Protein AF-A0A8T5J5F8-F1 (afdb_monomer_lite)

Secondary structure (DSSP, 8-state):
-PPPPHHHHHHHHHHTTS-S---HHHHHHHTT---HHHHHHHHHHHHHTTS--------------HHHHHHHHH--

pLDDT: mean 92.16, std 8.47, range [52.44, 97.75]

Foldseek 3Di:
DDDQDPLLVLLLVLVVPDDPDDDLVRSCVSSVHPDSVSVVVSQVVCVVVVNHDDDDDDDDDDDDDPVRVCCVVPND

Structure (mmCIF, N/CA/C/O backbone):
data_AF-A0A8T5J5F8-F1
#
_entry.id   AF-A0A8T5J5F8-F1
#
loop_
_atom_site.group_PDB
_atom_site.id
_atom_site.type_symbol
_atom_site.label_atom_id
_atom_site.label_alt_id
_atom_site.label_comp_id
_atom_site.label_asym_id
_atom_site.label_entity_id
_atom_site.label_seq_id
_atom_site.pdbx_PDB_ins_code
_atom_site.Cartn_x
_atom_site.Cartn_y
_atom_site.Cartn_z
_atom_site.occupancy
_atom_site.B_iso_or_equiv
_atom_site.auth_seq_id
_atom_site.auth_comp_id
_atom_site.auth_asym_id
_atom_site.auth_atom_id
_atom_site.pdbx_PDB_model_num
ATOM 1 N N . MET A 1 1 ? -0.774 8.765 26.111 1.00 52.44 1 MET A N 1
ATOM 2 C CA . MET A 1 1 ? -0.949 7.796 25.009 1.00 52.44 1 MET A CA 1
ATOM 3 C C . MET A 1 1 ? -1.062 8.599 23.730 1.00 52.44 1 MET A C 1
ATOM 5 O O . MET A 1 1 ? -1.767 9.598 23.752 1.00 52.44 1 MET A O 1
ATOM 9 N N . ALA A 1 2 ? -0.307 8.255 22.686 1.00 64.06 2 ALA A N 1
ATOM 10 C CA . ALA A 1 2 ? -0.491 8.891 21.385 1.00 64.06 2 ALA A CA 1
ATOM 11 C C . ALA A 1 2 ? -1.875 8.489 20.858 1.00 64.06 2 ALA A C 1
ATOM 13 O O . ALA A 1 2 ? -2.187 7.302 20.787 1.00 64.06 2 ALA A O 1
ATOM 14 N N . GLU A 1 3 ? -2.722 9.479 20.595 1.00 87.69 3 GLU A N 1
ATOM 15 C CA . GLU A 1 3 ? -4.057 9.258 20.046 1.00 87.69 3 GLU A CA 1
ATOM 16 C C . GLU A 1 3 ? -3.948 8.912 18.563 1.00 87.69 3 GLU A C 1
ATOM 18 O O . GLU A 1 3 ? -3.286 9.624 17.809 1.00 87.69 3 GLU A O 1
ATOM 23 N N . LEU A 1 4 ? -4.622 7.837 18.149 1.00 95.31 4 LEU A N 1
ATOM 24 C CA . LEU A 1 4 ? -4.723 7.478 16.738 1.00 95.31 4 LEU A CA 1
ATOM 25 C C . LEU A 1 4 ? -5.526 8.542 15.986 1.00 95.31 4 LEU A C 1
ATOM 27 O O . LEU A 1 4 ? -6.627 8.934 16.394 1.00 95.31 4 LEU A O 1
ATOM 31 N N . THR A 1 5 ? -5.018 8.945 14.833 1.00 96.62 5 THR A N 1
ATOM 32 C CA . THR A 1 5 ? -5.765 9.724 13.851 1.00 96.62 5 THR A CA 1
ATOM 33 C C . THR A 1 5 ? -6.947 8.915 13.306 1.00 96.62 5 THR A C 1
ATOM 35 O O . THR A 1 5 ? -7.039 7.691 13.448 1.00 96.62 5 THR A O 1
ATOM 38 N N . ASN A 1 6 ? -7.898 9.596 12.663 1.00 96.62 6 ASN A N 1
ATOM 39 C CA . ASN A 1 6 ? -9.045 8.914 12.062 1.00 96.62 6 ASN A CA 1
ATOM 40 C C . ASN A 1 6 ? -8.633 7.895 10.979 1.00 96.62 6 ASN A C 1
ATOM 42 O O . ASN A 1 6 ? -9.169 6.784 11.020 1.00 96.62 6 ASN A O 1
ATOM 46 N N . PRO A 1 7 ? -7.686 8.201 10.066 1.00 97.44 7 PRO A N 1
ATOM 47 C CA . PRO A 1 7 ? -7.190 7.220 9.104 1.00 97.44 7 PRO A CA 1
ATOM 48 C C . PRO A 1 7 ? -6.547 5.992 9.754 1.00 97.44 7 PRO A C 1
ATOM 50 O O . PRO A 1 7 ? -6.931 4.871 9.432 1.00 97.44 7 PRO A O 1
ATOM 53 N N . GLU A 1 8 ? -5.659 6.180 10.733 1.00 97.75 8 GLU A N 1
ATOM 54 C CA . GLU A 1 8 ? -5.019 5.074 11.463 1.00 97.75 8 GLU A CA 1
ATOM 55 C C . GLU A 1 8 ? -6.054 4.187 12.166 1.00 97.75 8 GLU A C 1
ATOM 57 O O . GLU A 1 8 ? -6.007 2.962 12.072 1.00 97.75 8 GLU A O 1
ATOM 62 N N . ARG A 1 9 ? -7.053 4.794 12.822 1.00 97.19 9 ARG A N 1
ATOM 63 C CA . ARG A 1 9 ? -8.129 4.046 13.483 1.00 97.19 9 ARG A CA 1
ATOM 64 C C . ARG A 1 9 ? -8.991 3.271 12.481 1.00 97.19 9 ARG A C 1
ATOM 66 O O . ARG A 1 9 ? -9.409 2.158 12.795 1.00 97.19 9 ARG A O 1
ATOM 73 N N . ARG A 1 10 ? -9.288 3.845 11.306 1.00 96.88 10 ARG A N 1
ATOM 74 C CA . ARG A 1 10 ? -10.070 3.181 10.244 1.00 96.88 10 ARG A CA 1
ATOM 75 C C . ARG A 1 10 ? -9.299 1.994 9.665 1.00 96.88 10 ARG A C 1
ATOM 77 O O . ARG A 1 10 ? -9.859 0.903 9.627 1.00 96.88 10 ARG A O 1
ATOM 84 N N . MET A 1 11 ? -8.026 2.192 9.314 1.00 96.19 11 MET A N 1
ATOM 85 C CA . MET A 1 11 ? -7.146 1.138 8.800 1.00 96.19 11 MET A CA 1
ATOM 86 C C . MET A 1 11 ? -6.998 -0.006 9.797 1.00 96.19 11 MET A C 1
ATOM 88 O O . MET A 1 11 ? -7.275 -1.154 9.460 1.00 96.19 11 MET A O 1
ATOM 92 N N . LEU A 1 12 ? -6.650 0.300 11.049 1.00 95.44 12 LEU A N 1
ATOM 93 C CA . LEU A 1 12 ? -6.444 -0.730 12.064 1.00 95.44 12 LEU A CA 1
ATOM 94 C C . LEU A 1 12 ? -7.720 -1.544 12.324 1.00 95.44 12 LEU A C 1
ATOM 96 O O . LEU A 1 12 ? -7.653 -2.754 12.505 1.00 95.44 12 LEU A O 1
ATOM 100 N N . ARG A 1 13 ? -8.897 -0.902 12.297 1.00 95.06 13 ARG A N 1
ATOM 101 C CA . ARG A 1 13 ? -10.189 -1.600 12.399 1.00 95.06 13 ARG A CA 1
ATOM 102 C C . ARG A 1 13 ? -10.476 -2.492 11.192 1.00 95.06 13 ARG A C 1
ATOM 104 O O . ARG A 1 13 ? -11.020 -3.574 11.382 1.00 95.06 13 ARG A O 1
ATOM 111 N N . ALA A 1 14 ? -10.146 -2.054 9.977 1.00 94.38 14 ALA A N 1
ATOM 112 C CA . ALA A 1 14 ? -10.323 -2.869 8.776 1.00 94.38 14 ALA A CA 1
ATOM 113 C C . ALA A 1 14 ? -9.450 -4.135 8.838 1.00 94.38 14 ALA A C 1
ATOM 115 O O . ALA A 1 14 ? -9.949 -5.241 8.626 1.00 94.38 14 ALA A O 1
ATOM 116 N N . MET A 1 15 ? -8.189 -3.978 9.252 1.00 93.19 15 MET A N 1
ATOM 117 C CA . MET A 1 15 ? -7.218 -5.070 9.369 1.00 93.19 15 MET A CA 1
ATOM 118 C C . MET A 1 15 ? -7.552 -6.093 10.466 1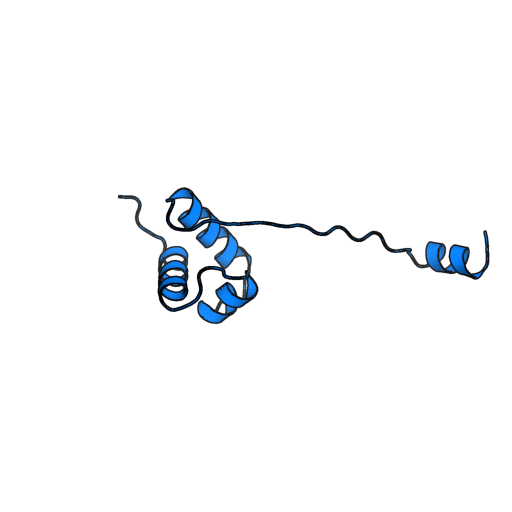.00 93.19 15 MET A C 1
ATOM 120 O O . MET A 1 15 ? -7.096 -7.225 10.396 1.00 93.19 15 MET A O 1
ATOM 124 N N . GLN A 1 16 ? -8.366 -5.747 11.470 1.00 90.12 16 GLN A N 1
ATOM 125 C CA . GLN A 1 16 ? -8.757 -6.689 12.533 1.00 90.12 16 GLN A CA 1
ATOM 126 C C . GLN A 1 16 ? -9.671 -7.827 12.054 1.00 90.12 16 GLN A C 1
ATOM 128 O O . GLN A 1 16 ? -9.775 -8.845 12.736 1.00 90.12 16 GLN A O 1
ATOM 133 N N . ASN A 1 17 ? -10.355 -7.658 10.919 1.00 75.00 17 ASN A N 1
ATOM 134 C CA . ASN A 1 17 ? -11.420 -8.566 10.489 1.00 75.00 17 ASN A CA 1
ATOM 135 C C . ASN A 1 17 ? -10.986 -9.604 9.440 1.00 75.00 17 ASN A C 1
ATOM 137 O O . ASN A 1 17 ? -11.784 -10.483 9.114 1.00 75.00 17 ASN A O 1
ATOM 141 N N . GLN A 1 18 ? -9.768 -9.522 8.892 1.00 66.06 18 GLN A N 1
ATOM 142 C CA . GLN A 1 18 ? -9.266 -10.418 7.838 1.00 66.06 18 GLN A CA 1
ATOM 143 C C . GLN A 1 18 ? -7.734 -10.545 7.879 1.00 66.06 18 GLN A C 1
ATOM 145 O O . GLN A 1 18 ? -7.092 -9.686 8.463 1.00 66.06 18 GLN A O 1
ATOM 150 N N . GLN A 1 19 ? -7.226 -11.619 7.248 1.00 68.81 19 GLN A N 1
ATOM 151 C CA . GLN A 1 19 ? -5.843 -11.980 6.851 1.00 68.81 19 GLN A CA 1
ATOM 152 C C . GLN A 1 19 ? -4.629 -11.331 7.556 1.00 68.81 19 GLN A C 1
ATOM 154 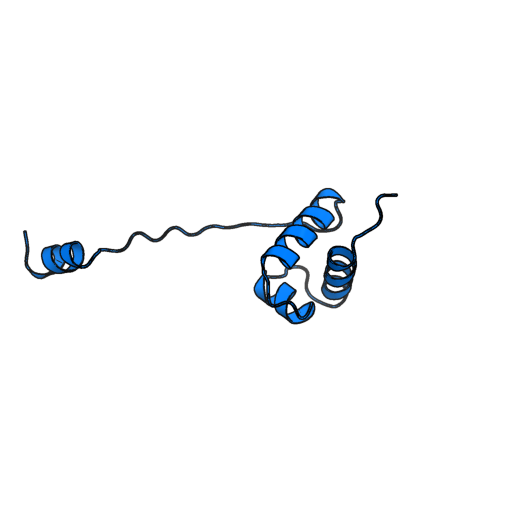O O . GLN A 1 19 ? -4.573 -10.144 7.844 1.00 68.81 19 GLN A O 1
ATOM 159 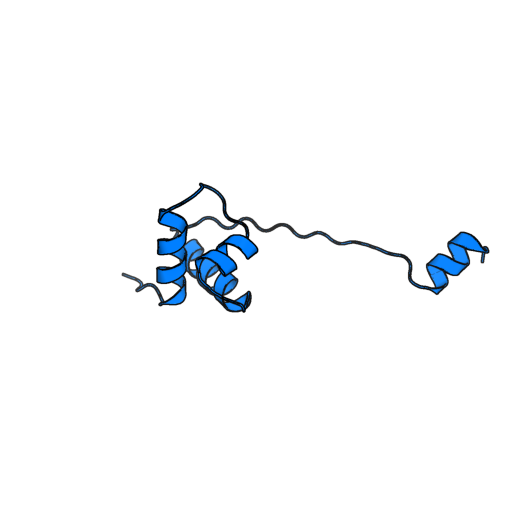N N . GLU A 1 20 ? -3.559 -12.117 7.717 1.00 78.62 20 GLU A N 1
ATOM 160 C CA . GLU A 1 20 ? -2.294 -11.641 8.303 1.00 78.62 20 GLU A CA 1
ATOM 161 C C . GLU A 1 20 ? -1.556 -10.602 7.440 1.00 78.62 20 GLU A C 1
ATOM 163 O O . GLU A 1 20 ? -0.822 -9.780 7.986 1.00 78.62 20 GLU A O 1
ATOM 168 N N . ASN A 1 21 ? -1.754 -10.612 6.115 1.00 89.38 21 ASN A N 1
ATOM 169 C CA . ASN A 1 21 ? -1.068 -9.730 5.170 1.00 89.38 21 ASN A CA 1
ATOM 170 C C . ASN A 1 21 ? -2.074 -8.991 4.290 1.00 89.38 21 ASN A C 1
ATOM 172 O O . ASN A 1 21 ? -3.061 -9.577 3.860 1.00 89.38 21 ASN A O 1
ATOM 176 N N . TRP A 1 22 ? -1.783 -7.722 4.012 1.00 93.00 22 TRP A N 1
ATOM 177 C CA . TRP A 1 22 ? -2.623 -6.840 3.213 1.00 93.00 22 TRP A CA 1
ATOM 178 C C . TRP A 1 22 ? -1.769 -6.108 2.181 1.00 93.00 22 TRP A C 1
ATOM 180 O O . TRP A 1 22 ? -0.741 -5.518 2.522 1.00 93.00 22 TRP A O 1
ATOM 190 N N . SER A 1 23 ? -2.203 -6.121 0.927 1.00 94.12 23 SER A N 1
ATOM 191 C CA . SER A 1 23 ? -1.682 -5.241 -0.117 1.00 94.12 23 SER A CA 1
ATOM 192 C C . SER A 1 23 ? -2.229 -3.817 0.037 1.00 94.12 23 SER A C 1
ATOM 194 O O . SER A 1 23 ? -3.255 -3.583 0.682 1.00 94.12 23 SER A O 1
ATOM 196 N N . LEU A 1 24 ? -1.554 -2.844 -0.584 1.00 94.44 24 LEU A N 1
ATOM 197 C CA . LEU A 1 24 ? -2.000 -1.447 -0.582 1.00 94.44 24 LEU A CA 1
ATOM 198 C C . LEU A 1 24 ? -3.414 -1.297 -1.170 1.00 94.44 24 LEU A C 1
ATOM 200 O O . LEU A 1 24 ? -4.232 -0.568 -0.612 1.00 94.44 24 LEU A O 1
ATOM 204 N N . ASP A 1 25 ? -3.718 -2.020 -2.248 1.00 95.44 25 ASP A N 1
ATOM 205 C CA . ASP A 1 25 ? -5.022 -1.954 -2.916 1.00 95.44 25 ASP A CA 1
ATOM 206 C C . ASP A 1 25 ? -6.145 -2.545 -2.052 1.00 95.44 25 ASP A C 1
ATOM 208 O O . ASP A 1 25 ? -7.238 -1.981 -1.983 1.00 95.44 25 ASP A O 1
ATOM 212 N N . GLU A 1 26 ? -5.881 -3.634 -1.322 1.00 95.31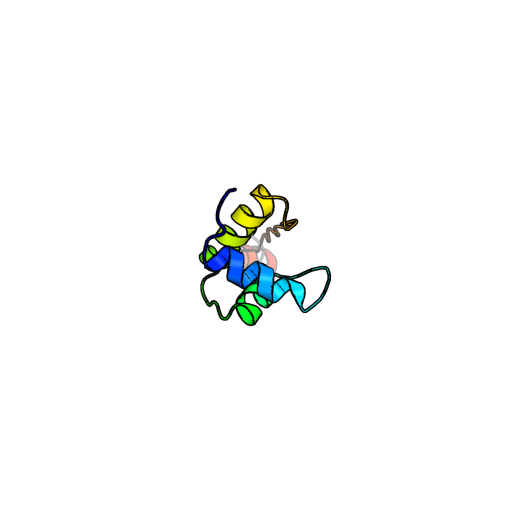 26 GLU A N 1
ATOM 213 C CA . GLU A 1 26 ? -6.846 -4.206 -0.373 1.00 95.31 26 GLU A CA 1
ATOM 214 C C . GLU A 1 26 ? -7.137 -3.247 0.783 1.00 95.31 26 GLU A C 1
ATOM 216 O O . GLU A 1 26 ? -8.290 -3.104 1.193 1.00 95.31 26 GLU A O 1
ATOM 221 N N . ILE A 1 27 ? -6.113 -2.549 1.284 1.00 95.62 27 ILE A N 1
ATOM 222 C CA . ILE A 1 27 ? -6.278 -1.525 2.319 1.00 95.62 27 ILE A CA 1
ATOM 223 C C . ILE A 1 27 ? -7.129 -0.363 1.809 1.00 95.62 27 ILE A C 1
ATOM 225 O O . ILE A 1 27 ? -8.043 0.066 2.515 1.00 95.62 27 ILE A O 1
ATOM 229 N N . LEU A 1 28 ? -6.858 0.138 0.600 1.00 97.06 28 LEU A N 1
ATOM 230 C CA . LEU A 1 28 ? -7.656 1.197 -0.019 1.00 97.06 28 LEU A CA 1
ATOM 231 C C . LEU A 1 28 ? -9.116 0.780 -0.174 1.00 97.06 28 LEU A C 1
ATOM 233 O O . LEU A 1 28 ? -10.010 1.532 0.210 1.00 97.06 28 LEU A O 1
ATOM 237 N N . LEU A 1 29 ? -9.357 -0.438 -0.663 1.00 96.44 29 LEU A N 1
ATOM 238 C CA . LEU A 1 29 ? -10.700 -0.974 -0.845 1.00 96.44 29 LEU A CA 1
ATOM 239 C C . LEU A 1 29 ? -11.433 -1.139 0.493 1.00 96.44 29 LEU A C 1
ATOM 241 O O . LEU A 1 29 ? -12.553 -0.654 0.651 1.00 96.44 29 LEU A O 1
ATOM 245 N N . ALA A 1 30 ? -10.808 -1.784 1.481 1.00 95.38 30 ALA A N 1
ATOM 246 C CA . ALA A 1 30 ? -11.429 -2.036 2.783 1.00 95.38 30 ALA A CA 1
ATOM 247 C C . ALA A 1 30 ? -11.641 -0.756 3.601 1.00 95.38 30 ALA A C 1
ATOM 249 O O . ALA A 1 30 ? -12.571 -0.669 4.408 1.00 95.38 30 ALA A O 1
ATOM 250 N N . CYS A 1 31 ? -10.794 0.250 3.385 1.00 95.88 31 CYS A N 1
ATOM 251 C CA . CYS A 1 31 ? -10.931 1.561 3.998 1.00 95.88 31 CYS A CA 1
ATOM 252 C C . CYS A 1 31 ? -11.701 2.552 3.130 1.00 95.88 31 CYS A C 1
ATOM 254 O O . CYS A 1 31 ? -11.796 3.698 3.554 1.00 95.88 31 CYS A O 1
ATOM 256 N N . ASP A 1 32 ? -12.251 2.153 1.977 1.00 97.00 32 ASP A N 1
ATOM 257 C CA . ASP A 1 32 ? -12.985 3.027 1.051 1.00 97.00 32 ASP A CA 1
ATOM 258 C C . ASP A 1 32 ? -12.248 4.368 0.844 1.00 97.00 32 ASP A C 1
ATOM 260 O O . ASP A 1 32 ? -12.702 5.463 1.195 1.00 97.00 32 ASP A O 1
ATOM 264 N N . TRP A 1 33 ? -11.008 4.233 0.376 1.00 97.75 33 TRP A N 1
ATOM 265 C CA . TRP A 1 33 ? -10.093 5.318 0.052 1.00 97.75 33 TRP A CA 1
ATOM 266 C C . TRP A 1 33 ? -9.662 5.218 -1.406 1.00 97.75 33 TRP A C 1
ATOM 268 O O . TRP A 1 33 ? -9.370 4.139 -1.905 1.00 97.75 33 TRP A O 1
ATOM 278 N N . ASN A 1 34 ? -9.553 6.375 -2.059 1.00 96.88 34 ASN A N 1
ATOM 279 C CA . ASN A 1 34 ? -9.085 6.488 -3.445 1.00 96.88 34 ASN A CA 1
ATOM 280 C C . ASN A 1 34 ? -7.686 7.116 -3.553 1.00 96.88 34 ASN A C 1
ATOM 282 O O . ASN A 1 34 ? -7.137 7.206 -4.646 1.00 96.88 34 ASN A O 1
ATOM 286 N N . ASP A 1 35 ? -7.126 7.586 -2.435 1.00 97.12 35 ASP A N 1
ATOM 287 C CA . ASP A 1 35 ? -5.829 8.257 -2.380 1.00 97.12 35 ASP A CA 1
ATOM 288 C C . ASP A 1 35 ? -4.831 7.412 -1.580 1.00 97.12 35 ASP A C 1
ATOM 290 O O . ASP A 1 35 ? -4.968 7.224 -0.366 1.00 97.12 35 ASP A O 1
ATOM 294 N N . GLN A 1 36 ? -3.803 6.921 -2.274 1.00 95.94 36 GLN A N 1
ATOM 295 C CA . GLN A 1 36 ? -2.712 6.141 -1.691 1.00 95.94 36 GLN A CA 1
ATOM 296 C C . GLN A 1 36 ? -1.955 6.908 -0.603 1.00 95.94 36 GLN A C 1
ATOM 298 O O . GLN A 1 36 ? -1.493 6.286 0.353 1.00 95.94 36 GLN A O 1
ATOM 303 N N . ALA A 1 37 ? -1.878 8.241 -0.674 1.00 97.00 37 ALA A N 1
ATOM 304 C CA . ALA A 1 37 ? -1.186 9.035 0.336 1.00 97.00 37 ALA A CA 1
ATOM 305 C C . ALA A 1 37 ? -1.825 8.884 1.727 1.00 97.00 37 ALA A C 1
ATOM 307 O O . ALA A 1 37 ? -1.114 8.881 2.737 1.00 97.00 37 ALA A O 1
ATOM 308 N N . VAL A 1 38 ? -3.151 8.699 1.794 1.00 97.50 38 VAL A N 1
ATOM 309 C CA . VAL A 1 38 ? -3.879 8.467 3.053 1.00 97.50 38 VAL A CA 1
ATOM 310 C C . VAL A 1 38 ? -3.496 7.118 3.656 1.00 97.50 38 VAL A C 1
ATOM 312 O O . VAL A 1 38 ? -3.185 7.047 4.847 1.00 97.50 38 VAL A O 1
ATOM 315 N N . ALA A 1 39 ? -3.471 6.063 2.836 1.00 96.50 39 ALA A N 1
ATOM 316 C CA . ALA A 1 39 ? -3.097 4.722 3.272 1.00 96.50 39 ALA A CA 1
ATOM 317 C C . ALA A 1 39 ? -1.632 4.661 3.726 1.00 96.50 39 ALA A C 1
ATOM 319 O O . ALA A 1 39 ? -1.356 4.172 4.817 1.00 96.50 39 ALA A O 1
ATOM 320 N N . VAL A 1 40 ? -0.705 5.225 2.947 1.00 94.81 40 VAL A N 1
ATOM 321 C CA . VAL A 1 40 ? 0.731 5.242 3.270 1.00 94.81 40 VAL A CA 1
ATOM 322 C C . VAL A 1 40 ? 0.997 6.023 4.560 1.00 94.81 40 VAL A C 1
ATOM 324 O O . VAL A 1 40 ? 1.686 5.531 5.452 1.00 94.81 40 VAL A O 1
ATOM 327 N N . SER A 1 41 ? 0.391 7.205 4.716 1.00 95.81 41 SER A N 1
ATOM 328 C CA . SER A 1 41 ? 0.565 8.027 5.923 1.00 95.81 41 SER A CA 1
ATOM 329 C C . SER A 1 41 ? 0.039 7.326 7.180 1.00 95.81 41 SER A C 1
ATOM 331 O O . SER A 1 41 ? 0.717 7.307 8.207 1.00 95.81 41 SER A O 1
ATOM 333 N N . ALA A 1 42 ? -1.147 6.714 7.100 1.00 97.12 42 ALA A N 1
ATOM 334 C CA . ALA A 1 42 ? -1.724 5.951 8.205 1.00 97.12 42 ALA A CA 1
ATOM 335 C C . ALA A 1 42 ? -0.931 4.667 8.506 1.00 97.12 42 ALA A C 1
ATOM 337 O O . ALA A 1 42 ? -0.716 4.346 9.673 1.00 97.12 42 ALA A O 1
ATOM 338 N N . GLY A 1 43 ? -0.451 3.966 7.476 1.00 96.06 43 GLY A N 1
ATOM 339 C CA . GLY A 1 43 ? 0.398 2.783 7.612 1.00 96.06 43 GLY A CA 1
ATOM 340 C C . GLY A 1 43 ? 1.707 3.093 8.339 1.00 96.06 43 GLY A C 1
ATOM 341 O O . GLY A 1 43 ? 2.033 2.429 9.324 1.00 96.06 43 GLY A O 1
ATOM 342 N N . HIS A 1 44 ? 2.412 4.158 7.941 1.00 96.50 44 HIS A N 1
ATOM 343 C CA . HIS A 1 44 ? 3.611 4.618 8.648 1.00 96.50 44 HIS A CA 1
ATOM 344 C C . HIS A 1 44 ? 3.315 5.014 10.095 1.00 96.50 44 HIS A C 1
ATOM 346 O O . HIS A 1 44 ? 4.063 4.636 10.996 1.00 96.50 44 HIS A O 1
ATOM 352 N N . GLY A 1 45 ? 2.226 5.745 10.339 1.00 96.50 45 GLY A N 1
ATOM 353 C CA . GLY A 1 45 ? 1.820 6.137 11.686 1.00 96.50 45 GLY A CA 1
ATOM 354 C C . GLY A 1 45 ? 1.553 4.936 12.600 1.00 96.50 45 GLY A C 1
ATOM 355 O O . GLY A 1 45 ? 2.136 4.829 13.682 1.00 96.50 45 GLY A O 1
ATOM 356 N N . LEU A 1 46 ? 0.785 3.952 12.124 1.00 96.56 46 LEU A N 1
ATOM 357 C CA . LEU A 1 46 ? 0.546 2.694 12.838 1.00 96.56 46 LEU A CA 1
ATOM 358 C C . LEU A 1 46 ? 1.827 1.867 13.031 1.00 96.56 46 LEU A C 1
ATOM 360 O O . LEU A 1 46 ? 2.006 1.255 14.087 1.00 96.56 46 LEU A O 1
ATOM 364 N N . SER A 1 47 ? 2.723 1.852 12.041 1.00 96.00 47 SER A N 1
ATOM 365 C CA . SER A 1 47 ? 4.007 1.148 12.128 1.00 96.00 47 SER A CA 1
ATOM 366 C C . SER A 1 47 ? 4.926 1.792 13.166 1.00 96.00 47 SER A C 1
ATOM 368 O O . SER A 1 47 ? 5.559 1.082 13.945 1.00 96.00 47 SER A O 1
ATOM 370 N N . ASN A 1 48 ? 4.962 3.125 13.239 1.00 95.19 48 ASN A N 1
ATOM 371 C CA . ASN A 1 48 ? 5.717 3.868 14.252 1.00 95.19 48 ASN A CA 1
ATOM 372 C C . ASN A 1 48 ? 5.202 3.593 15.673 1.00 95.19 48 ASN A C 1
ATOM 374 O O . ASN A 1 48 ? 5.975 3.611 16.629 1.00 95.19 48 ASN A O 1
ATOM 378 N N . LEU A 1 49 ? 3.905 3.307 15.809 1.00 95.62 49 LEU A N 1
ATOM 379 C CA . LEU A 1 49 ? 3.283 2.882 17.065 1.00 95.62 49 LEU A CA 1
ATOM 380 C C . LEU A 1 49 ? 3.464 1.381 17.359 1.00 95.62 49 LEU A C 1
ATOM 382 O O . LEU A 1 49 ? 3.040 0.917 18.416 1.00 95.62 49 LEU A O 1
ATOM 386 N N . GLY A 1 50 ? 4.079 0.618 16.449 1.00 95.44 50 GLY A N 1
ATOM 387 C CA . GLY A 1 50 ? 4.305 -0.822 16.590 1.00 95.4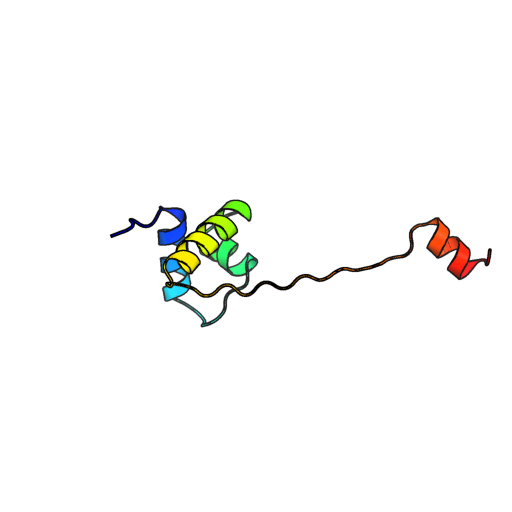4 50 GLY A CA 1
ATOM 388 C C . GLY A 1 50 ? 3.045 -1.681 16.438 1.00 95.44 50 GLY A C 1
ATOM 389 O O . GLY A 1 50 ? 3.047 -2.837 16.858 1.00 95.44 50 GLY A O 1
ATOM 390 N N . LEU A 1 51 ? 1.967 -1.130 15.869 1.00 94.44 51 LEU A N 1
ATOM 391 C CA . LEU A 1 51 ? 0.671 -1.808 15.737 1.00 94.44 51 LEU A CA 1
ATOM 392 C C . LEU A 1 51 ? 0.544 -2.618 14.445 1.00 94.44 51 LEU A C 1
ATOM 394 O O . LEU A 1 51 ? -0.228 -3.571 14.394 1.00 94.44 51 LEU A O 1
ATOM 398 N N . VAL A 1 52 ? 1.300 -2.248 13.412 1.00 93.50 52 VAL A N 1
ATOM 399 C CA . VAL A 1 52 ? 1.372 -2.963 12.132 1.00 93.50 52 VAL A CA 1
ATOM 400 C C . VAL A 1 52 ? 2.829 -3.087 11.699 1.00 93.50 52 VAL A C 1
ATOM 402 O O . VAL A 1 52 ? 3.690 -2.338 12.162 1.00 93.50 52 VAL A O 1
ATOM 405 N N . LYS A 1 53 ? 3.110 -4.026 10.796 1.00 93.38 53 LYS A N 1
ATOM 406 C CA . LYS A 1 53 ? 4.389 -4.104 10.085 1.00 93.38 53 LYS A CA 1
ATOM 407 C C . LYS A 1 53 ? 4.146 -3.776 8.622 1.00 93.38 53 LYS A C 1
ATOM 409 O O . LYS A 1 53 ? 3.240 -4.339 8.017 1.00 93.38 53 LYS A O 1
ATOM 414 N N . MET A 1 54 ? 4.971 -2.899 8.067 1.00 91.88 54 MET A N 1
ATOM 415 C CA . MET A 1 54 ? 4.959 -2.580 6.644 1.00 91.88 54 MET A CA 1
ATOM 416 C C . MET A 1 54 ? 6.122 -3.283 5.954 1.00 91.88 54 MET A C 1
ATOM 418 O O . MET A 1 54 ? 7.245 -3.275 6.456 1.00 91.88 54 MET A O 1
ATOM 422 N N . THR A 1 55 ? 5.838 -3.892 4.806 1.00 91.50 55 THR A N 1
ATOM 423 C CA . THR A 1 55 ? 6.860 -4.420 3.902 1.00 91.50 55 THR A CA 1
ATOM 424 C C . THR A 1 55 ? 6.709 -3.689 2.582 1.00 91.50 55 THR A C 1
ATOM 426 O O . THR A 1 55 ? 5.616 -3.655 2.024 1.00 91.50 55 THR A O 1
ATOM 429 N N . GLU A 1 56 ? 7.796 -3.102 2.097 1.00 89.81 56 GLU A N 1
ATOM 430 C CA . GLU A 1 56 ? 7.831 -2.407 0.815 1.00 89.81 56 GLU A CA 1
ATOM 431 C C . GLU A 1 56 ? 8.729 -3.169 -0.155 1.00 89.81 56 GLU A C 1
ATOM 433 O O . GLU A 1 56 ? 9.788 -3.683 0.214 1.00 89.81 56 GLU A O 1
ATOM 438 N N . SER A 1 57 ? 8.302 -3.223 -1.410 1.00 89.88 57 SER A N 1
ATOM 439 C CA . SER A 1 57 ? 9.083 -3.757 -2.519 1.00 89.88 57 SER A CA 1
ATOM 440 C C . SER A 1 57 ? 8.957 -2.814 -3.701 1.00 89.88 57 SER A C 1
ATOM 442 O O . SER A 1 57 ? 7.861 -2.333 -3.986 1.00 89.88 57 SER A O 1
ATOM 444 N N . SER A 1 58 ? 10.057 -2.584 -4.408 1.00 90.69 58 SER A N 1
ATOM 445 C CA . SER A 1 58 ? 10.080 -1.791 -5.631 1.00 90.69 58 SER A CA 1
ATOM 446 C C . SER A 1 58 ? 10.577 -2.639 -6.795 1.00 90.69 58 SER A C 1
ATOM 448 O O . SER A 1 58 ? 11.431 -3.513 -6.632 1.00 90.69 58 SER A O 1
ATOM 450 N N . ILE A 1 59 ? 10.012 -2.387 -7.973 1.00 92.75 59 ILE A N 1
ATOM 451 C CA . ILE A 1 59 ? 10.415 -3.002 -9.236 1.00 92.75 59 ILE A CA 1
ATOM 452 C C . ILE A 1 59 ? 10.804 -1.860 -10.170 1.00 92.75 59 ILE A C 1
ATOM 454 O O . ILE A 1 59 ? 10.076 -0.874 -10.284 1.00 92.75 59 ILE A O 1
ATOM 458 N N . THR 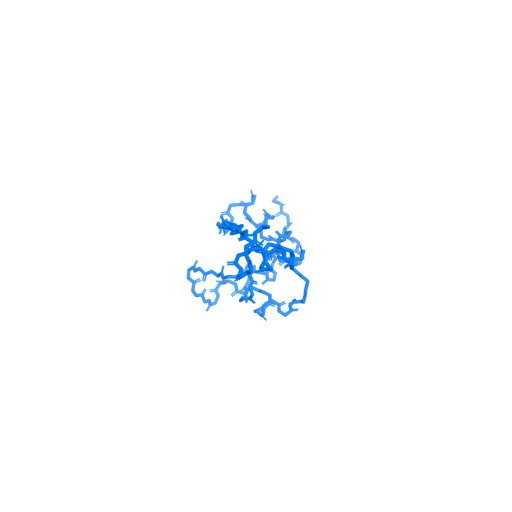A 1 60 ? 11.961 -1.993 -10.811 1.00 95.56 60 THR A N 1
ATOM 459 C CA . THR A 1 60 ? 12.446 -1.043 -11.812 1.00 95.56 60 THR A CA 1
ATOM 460 C C . THR A 1 60 ? 12.590 -1.779 -13.131 1.00 95.56 60 THR A C 1
ATOM 462 O O . THR A 1 60 ? 13.479 -2.619 -13.270 1.00 95.56 60 THR A O 1
ATOM 465 N N . ASP A 1 61 ? 11.749 -1.428 -14.097 1.00 94.25 61 ASP A N 1
ATOM 466 C CA . ASP A 1 61 ? 11.814 -1.970 -15.448 1.00 94.25 61 ASP A CA 1
ATOM 467 C C . ASP A 1 61 ? 12.587 -1.022 -16.368 1.00 94.25 61 ASP A C 1
ATOM 469 O O . ASP A 1 61 ? 12.380 0.194 -16.364 1.00 94.25 61 ASP A O 1
ATOM 473 N N . VAL A 1 62 ? 13.487 -1.584 -17.176 1.00 94.12 62 VAL A N 1
ATOM 474 C CA . VAL A 1 62 ? 14.206 -0.858 -18.228 1.00 94.12 62 VAL A CA 1
ATOM 475 C C . VAL A 1 62 ? 13.691 -1.359 -19.568 1.00 94.12 62 VAL A C 1
ATOM 477 O O . VAL A 1 62 ? 13.909 -2.514 -19.929 1.00 94.12 62 VAL A O 1
ATOM 480 N N . ILE A 1 63 ? 13.003 -0.484 -20.295 1.00 94.00 63 ILE A N 1
ATOM 481 C CA . ILE A 1 63 ? 12.435 -0.774 -21.614 1.00 94.00 63 ILE A CA 1
ATOM 482 C C . ILE A 1 63 ? 13.145 0.040 -22.693 1.00 94.00 63 ILE A C 1
ATOM 484 O O . ILE A 1 63 ? 13.692 1.114 -22.427 1.00 94.00 63 ILE A O 1
ATOM 488 N N . LEU A 1 64 ? 13.145 -0.479 -23.920 1.00 95.44 64 LEU A N 1
ATOM 489 C CA . LEU A 1 64 ? 13.633 0.270 -25.071 1.00 95.44 64 LEU A CA 1
ATOM 490 C C . LEU A 1 64 ? 12.677 1.434 -25.357 1.00 95.44 64 LEU A C 1
ATOM 492 O O . LEU A 1 64 ? 11.461 1.275 -25.329 1.00 95.44 64 LEU A O 1
ATOM 496 N N . GLY A 1 65 ? 13.237 2.612 -25.632 1.00 93.12 65 GLY A N 1
ATOM 497 C CA . GLY A 1 65 ? 12.485 3.676 -26.295 1.00 93.12 65 GLY A CA 1
ATOM 498 C C . GLY A 1 65 ? 12.318 3.368 -27.784 1.00 93.12 65 GLY A C 1
ATOM 499 O O . GLY A 1 65 ? 12.957 2.451 -28.297 1.00 93.12 65 GLY A O 1
ATOM 500 N N . SER A 1 66 ? 11.540 4.181 -28.497 1.00 95.38 66 SER A N 1
ATOM 501 C CA . SER A 1 66 ? 11.263 3.992 -29.932 1.00 95.38 66 SER A CA 1
ATOM 502 C C . SER A 1 66 ? 12.522 3.759 -30.778 1.00 95.38 66 SER A C 1
ATOM 504 O O . SER A 1 66 ? 12.576 2.821 -31.565 1.00 95.38 66 SER A O 1
ATOM 506 N N . GLU A 1 67 ? 13.580 4.551 -30.574 1.00 93.56 67 GLU A N 1
ATOM 507 C CA . GLU A 1 67 ? 14.844 4.375 -31.307 1.00 93.56 67 GLU A CA 1
ATOM 508 C C . GLU A 1 67 ? 15.614 3.119 -30.883 1.00 93.56 67 GLU A C 1
ATOM 510 O O . GLU A 1 67 ? 16.321 2.523 -31.689 1.00 93.56 67 GLU A O 1
ATOM 515 N N . GLY A 1 68 ? 15.453 2.681 -29.634 1.00 94.69 68 GLY A N 1
ATOM 516 C CA . GLY A 1 68 ? 16.003 1.412 -29.165 1.00 94.69 68 GLY A CA 1
ATOM 517 C C . GLY A 1 68 ? 15.310 0.217 -29.820 1.00 94.69 68 GLY A C 1
ATOM 518 O O . GLY A 1 68 ? 15.980 -0.734 -30.211 1.00 94.69 68 GLY A O 1
ATOM 519 N N . GLU A 1 69 ? 13.988 0.280 -29.992 1.00 96.62 69 GLU A N 1
ATOM 520 C CA . GLU A 1 69 ? 13.210 -0.735 -30.715 1.00 96.62 69 GLU A CA 1
ATOM 521 C C . GLU A 1 69 ? 13.571 -0.765 -32.210 1.00 96.62 69 GLU A C 1
ATOM 523 O O . GLU A 1 69 ? 13.781 -1.839 -32.785 1.00 96.62 69 GLU A O 1
ATOM 528 N N . ASN A 1 70 ? 13.720 0.410 -32.834 1.00 94.06 70 ASN A N 1
ATOM 529 C CA . ASN A 1 70 ? 14.170 0.540 -34.222 1.00 94.06 70 ASN A CA 1
ATOM 530 C C . ASN A 1 70 ? 15.580 -0.032 -34.410 1.00 94.06 70 ASN A C 1
ATOM 532 O O . ASN A 1 70 ? 15.793 -0.839 -35.309 1.00 94.06 70 ASN A O 1
ATOM 536 N N . ALA A 1 71 ? 16.528 0.314 -33.537 1.00 94.06 71 ALA A N 1
ATOM 537 C CA . ALA A 1 71 ? 17.889 -0.213 -33.602 1.00 94.06 71 ALA A CA 1
ATOM 538 C C . ALA A 1 71 ? 17.937 -1.731 -33.358 1.00 94.06 71 ALA A C 1
ATOM 540 O O . ALA A 1 71 ? 18.696 -2.444 -34.014 1.00 94.06 71 ALA A O 1
ATOM 541 N N . ALA A 1 72 ? 17.107 -2.250 -32.446 1.00 94.62 72 ALA A N 1
ATOM 542 C CA . ALA A 1 72 ? 17.026 -3.683 -32.172 1.00 94.62 72 ALA A CA 1
ATOM 543 C C . ALA A 1 72 ? 16.461 -4.488 -33.357 1.00 94.62 72 ALA A C 1
ATOM 545 O O . ALA A 1 72 ? 16.863 -5.633 -33.562 1.00 94.62 72 ALA A O 1
ATOM 546 N N . SER A 1 73 ? 15.538 -3.907 -34.129 1.00 94.25 73 SER A N 1
ATOM 547 C CA . SER A 1 73 ? 14.883 -4.570 -35.266 1.00 94.25 73 SER A CA 1
ATOM 548 C C . SER A 1 73 ? 15.587 -4.346 -36.609 1.00 94.25 73 SER A C 1
ATOM 550 O O . SER A 1 73 ? 15.653 -5.268 -37.423 1.00 94.25 73 SER A O 1
ATOM 552 N N . GLY A 1 74 ? 16.108 -3.142 -36.848 1.00 90.94 74 GLY A N 1
ATOM 553 C CA . GLY A 1 74 ? 16.686 -2.702 -38.120 1.00 90.94 74 GLY A CA 1
ATOM 554 C C . GLY A 1 74 ? 18.212 -2.595 -38.144 1.00 90.94 74 GLY A C 1
ATOM 555 O O . GLY A 1 74 ? 18.778 -2.417 -39.221 1.00 90.94 74 GLY A O 1
ATOM 556 N N . GLY A 1 75 ? 18.883 -2.736 -36.997 1.00 83.25 75 GLY A N 1
ATOM 557 C CA . GLY A 1 75 ? 20.306 -2.425 -36.855 1.00 83.25 75 GLY A CA 1
ATOM 558 C C . GLY A 1 75 ? 20.563 -0.926 -36.671 1.00 83.25 75 GLY A C 1
ATOM 559 O O . GLY A 1 75 ? 19.650 -0.109 -36.793 1.00 83.25 75 GLY A O 1
ATOM 560 N N . LEU A 1 76 ? 21.809 -0.582 -36.328 1.00 69.88 76 LEU A N 1
ATOM 561 C CA . LEU A 1 76 ? 22.259 0.803 -36.145 1.00 69.88 76 LEU A CA 1
ATOM 562 C C . LEU A 1 76 ? 22.681 1.446 -37.473 1.00 69.88 76 LEU A C 1
ATOM 564 O O . LEU A 1 76 ? 23.379 0.753 -38.250 1.00 69.88 76 LEU A O 1
#

Sequence (76 aa):
MAELTNPERRMLRAMQNQQENWSLDEILLACDWNDQAVAVSAGHGLSNLGLVKMTESSITDVILGSEGENAASGGL

Radius of gyration: 19.6 Å; chains: 1; bounding box: 35×22×63 Å